Protein AF-A0A1D1ZSU7-F1 (afdb_monomer_lite)

Secondary structure (DSSP, 8-state):
-----PPPP-PPPPPPPTTHHHHHHHHHHHHHHHS----S---GGGHHHHHHIIIIIIIIHHHHHHHHHHHS-HHHHHHHHTTHHHHHHHHIIIII-PPPPGGGHHHHHHHHHHHHHHHHHHHHHHHHHHHHHHHHHHHHHTT-------------------

Sequence (162 aa):
MPSSARPQPLLPNPAPSTHEPTAAALMGLAALVSTPAAGWSLPPALLGPLLYWVLVCSVAGYFVVAWAMQTLPASQVAAFQCLQPFLGALLAACVLGEALSAWDAGALGVVAGLFLVCSERGDAETAALVARVRRVLRARMRTVPSRTSFLLPVSETGKHAQ

InterPro domains:
  IPR000620 EamA domain [PF00892] (27-117)
  IPR037185 Multidrug transporter EmrE superfamily [SSF103481] (28-118)

Organism: Auxenochlorella protothecoides (NCBI:txid3075)

pLDDT: mean 75.38, std 12.76, range [45.16, 96.06]

Radius of gyration: 33.93 Å; chains: 1; bounding box: 103×42×97 Å

Structure (mmCIF, N/CA/C/O backbone):
data_AF-A0A1D1ZSU7-F1
#
_entry.id   AF-A0A1D1ZSU7-F1
#
loop_
_atom_site.group_PDB
_atom_site.id
_atom_site.type_symbol
_atom_site.label_atom_id
_atom_site.label_alt_id
_atom_site.label_comp_id
_atom_site.label_asym_id
_atom_site.label_entity_id
_atom_site.label_seq_id
_atom_site.pdbx_PDB_ins_code
_atom_site.Cartn_x
_atom_site.Cartn_y
_atom_site.Cartn_z
_atom_site.occupancy
_atom_site.B_iso_or_equiv
_atom_site.auth_seq_id
_atom_site.auth_comp_id
_atom_site.auth_asym_id
_atom_site.auth_atom_id
_atom_site.pdbx_PDB_model_num
ATOM 1 N N . MET A 1 1 ? -16.419 22.708 40.672 1.00 49.19 1 MET A N 1
ATOM 2 C CA . MET A 1 1 ? -15.246 21.914 41.098 1.00 49.19 1 MET A CA 1
ATOM 3 C C . MET A 1 1 ? -14.439 21.553 39.858 1.00 49.19 1 MET A C 1
ATOM 5 O O . MET A 1 1 ? -14.971 20.819 39.034 1.00 49.19 1 MET A O 1
ATOM 9 N N . PRO A 1 2 ? -13.242 22.121 39.648 1.00 51.03 2 PRO A N 1
ATOM 10 C CA . PRO A 1 2 ? -12.441 21.822 38.466 1.00 51.03 2 PRO A CA 1
ATOM 11 C C . PRO A 1 2 ? -11.745 20.461 38.602 1.00 51.03 2 PRO A C 1
ATOM 13 O O . PRO A 1 2 ? -11.200 20.117 39.648 1.00 51.03 2 PRO A O 1
ATOM 16 N N . SER A 1 3 ? -11.817 19.684 37.523 1.00 54.91 3 SER A N 1
ATOM 17 C CA . SER A 1 3 ? -11.214 18.364 37.357 1.00 54.91 3 SER A CA 1
ATOM 18 C C . SER A 1 3 ? -9.693 18.440 37.513 1.00 54.91 3 SER A C 1
ATOM 20 O O . SER A 1 3 ? -9.011 19.042 36.688 1.00 54.91 3 SER A O 1
ATOM 22 N N . SER A 1 4 ? -9.168 17.815 38.567 1.00 53.03 4 SER A N 1
ATOM 23 C CA . SER A 1 4 ? -7.739 17.577 38.780 1.00 53.03 4 SER A CA 1
ATOM 24 C C . SER A 1 4 ? -7.201 16.680 37.657 1.00 53.03 4 SER A C 1
ATOM 26 O O . SER A 1 4 ? -7.355 15.460 37.684 1.00 53.03 4 SER A O 1
ATOM 28 N N . ALA A 1 5 ? -6.609 17.289 36.629 1.00 57.25 5 ALA A N 1
ATOM 29 C CA . ALA A 1 5 ? -5.813 16.577 35.640 1.00 57.25 5 ALA A CA 1
ATOM 30 C C . ALA A 1 5 ? -4.526 16.111 36.331 1.00 57.25 5 ALA A C 1
ATOM 32 O O . ALA A 1 5 ? -3.667 16.924 36.672 1.00 57.25 5 ALA A O 1
ATOM 33 N N . ARG A 1 6 ? -4.407 14.806 36.595 1.00 61.69 6 ARG A N 1
ATOM 34 C CA . ARG A 1 6 ? -3.136 14.228 37.044 1.00 61.69 6 ARG A CA 1
ATOM 35 C C . ARG A 1 6 ? -2.089 14.448 35.943 1.00 61.69 6 ARG A C 1
ATOM 37 O O . ARG A 1 6 ? -2.389 14.136 34.789 1.00 61.69 6 ARG A O 1
ATOM 44 N N . PRO A 1 7 ? -0.882 14.940 36.261 1.00 57.78 7 PRO A N 1
ATOM 45 C CA . PRO A 1 7 ? 0.212 14.964 35.301 1.00 57.78 7 PRO A CA 1
ATOM 46 C C . PRO A 1 7 ? 0.537 13.519 34.897 1.00 57.78 7 PRO A C 1
ATOM 48 O O . PRO A 1 7 ? 0.831 12.680 35.749 1.00 57.78 7 PRO A O 1
ATOM 51 N N . GLN A 1 8 ? 0.416 13.216 33.604 1.00 67.06 8 GLN A N 1
ATOM 52 C CA . GLN A 1 8 ? 0.882 11.954 33.034 1.00 67.06 8 GLN A CA 1
ATOM 53 C C . GLN A 1 8 ? 2.398 11.862 33.276 1.00 67.06 8 GLN A C 1
ATOM 55 O O . GLN A 1 8 ? 3.104 12.827 32.968 1.00 67.06 8 GLN A O 1
ATOM 60 N N . PRO A 1 9 ? 2.923 10.755 33.826 1.00 62.72 9 PRO A N 1
ATOM 61 C CA . PRO A 1 9 ? 4.363 10.560 33.895 1.00 62.72 9 PRO A CA 1
ATOM 62 C C . PRO A 1 9 ? 4.919 10.558 32.465 1.00 62.72 9 PRO A C 1
ATOM 64 O O . PRO A 1 9 ? 4.458 9.793 31.619 1.00 62.72 9 PRO A O 1
ATOM 67 N N . LEU A 1 10 ? 5.888 11.437 32.191 1.00 63.12 10 LEU A N 1
ATOM 68 C CA . LEU A 1 10 ? 6.696 11.390 30.974 1.00 63.12 10 LEU A CA 1
ATOM 69 C C . LEU A 1 10 ? 7.405 10.034 30.952 1.00 63.12 10 LEU A C 1
ATOM 71 O O . LEU A 1 10 ? 8.401 9.838 31.647 1.00 63.12 10 LEU A O 1
ATOM 75 N N . LEU A 1 11 ? 6.868 9.083 30.186 1.00 69.31 11 LEU A N 1
ATOM 76 C CA . LEU A 1 11 ? 7.624 7.895 29.824 1.00 69.31 11 LEU A CA 1
ATOM 77 C C . LEU A 1 11 ? 8.911 8.378 29.138 1.00 69.31 11 LEU A C 1
ATOM 79 O O . LEU A 1 11 ? 8.827 9.236 28.253 1.00 69.31 11 LEU A O 1
ATOM 83 N N . PRO A 1 12 ? 10.092 7.884 29.546 1.00 69.19 12 PRO A N 1
ATOM 84 C CA . PRO A 1 12 ? 11.320 8.174 28.827 1.00 69.19 12 PRO A CA 1
ATOM 85 C C . PRO A 1 12 ? 11.111 7.763 27.370 1.00 69.19 12 PRO A C 1
ATOM 87 O O . PRO A 1 12 ? 10.689 6.638 27.097 1.00 69.19 12 PRO A O 1
ATOM 90 N N . ASN A 1 13 ? 11.351 8.698 26.448 1.00 67.75 13 ASN A N 1
ATOM 91 C CA . ASN A 1 13 ? 11.350 8.406 25.021 1.00 67.75 13 ASN A CA 1
ATOM 92 C C . ASN A 1 13 ? 12.289 7.205 24.813 1.00 67.75 13 ASN A C 1
ATOM 94 O O . ASN A 1 13 ? 13.442 7.299 25.255 1.00 67.75 13 ASN A O 1
ATOM 98 N N . PRO A 1 14 ? 11.830 6.069 24.253 1.00 64.31 14 PRO A N 1
ATOM 99 C CA . PRO A 1 14 ? 12.736 4.973 23.954 1.00 64.31 14 PRO A CA 1
ATOM 100 C C . PRO A 1 14 ? 13.885 5.538 23.117 1.00 64.31 14 PRO A C 1
ATOM 102 O O . PRO A 1 14 ? 13.659 6.256 22.143 1.00 64.31 14 PRO A O 1
ATOM 105 N N . ALA A 1 15 ? 15.120 5.291 23.561 1.00 62.38 15 ALA A N 1
ATOM 106 C CA . ALA A 1 15 ? 16.307 5.718 22.837 1.00 62.38 15 ALA A CA 1
ATOM 107 C C . ALA A 1 15 ? 16.193 5.261 21.370 1.00 62.38 15 ALA A C 1
ATOM 109 O O . ALA A 1 15 ? 15.710 4.145 21.146 1.00 62.38 15 ALA A O 1
ATOM 110 N N . PRO A 1 16 ? 16.608 6.091 20.391 1.00 60.69 16 PRO A N 1
ATOM 111 C CA . PRO A 1 16 ? 16.585 5.713 18.985 1.00 60.69 16 PRO A CA 1
ATOM 112 C C . PRO A 1 16 ? 17.290 4.371 18.854 1.00 60.69 16 PRO A C 1
ATOM 114 O O . PRO A 1 16 ? 18.426 4.186 19.302 1.00 60.69 16 PRO A O 1
ATOM 117 N N . SER A 1 17 ? 16.549 3.396 18.357 1.00 60.28 17 SER A N 1
ATOM 118 C CA . SER A 1 17 ? 16.981 2.024 18.368 1.00 60.28 17 SER A CA 1
ATOM 119 C C . SER A 1 17 ? 18.174 1.876 17.421 1.00 60.28 17 SER A C 1
ATOM 121 O O . SER A 1 17 ? 18.150 2.272 16.259 1.00 60.28 17 SER A O 1
ATOM 123 N N . THR A 1 18 ? 19.277 1.346 17.947 1.00 59.22 18 THR A N 1
ATOM 124 C CA . THR A 1 18 ? 20.626 1.347 17.345 1.00 59.22 18 THR A CA 1
ATOM 125 C C . THR A 1 18 ? 20.759 0.601 16.005 1.00 59.22 18 THR A C 1
ATOM 127 O O . THR A 1 18 ? 21.857 0.516 15.455 1.00 59.22 18 THR A O 1
ATOM 130 N N . HIS A 1 19 ? 19.658 0.078 15.462 1.00 55.50 19 HIS A N 1
ATOM 131 C CA . HIS A 1 19 ? 19.581 -0.671 14.208 1.00 55.50 19 HIS A CA 1
ATOM 132 C C . HIS A 1 19 ? 19.202 0.169 12.974 1.00 55.50 19 HIS A C 1
ATOM 134 O O . HIS A 1 19 ? 19.472 -0.256 11.851 1.00 55.50 19 HIS A O 1
ATOM 140 N N . GLU A 1 20 ? 18.621 1.362 13.137 1.00 58.03 20 GLU A N 1
ATOM 141 C CA . GLU A 1 20 ? 18.332 2.250 11.996 1.00 58.03 20 GLU A CA 1
ATOM 142 C C . GLU A 1 20 ? 19.582 2.731 11.232 1.00 58.03 20 GLU A C 1
ATOM 144 O O . GLU A 1 20 ? 19.592 2.642 9.998 1.00 58.03 20 GLU A O 1
ATOM 149 N N . PRO A 1 21 ? 20.671 3.191 11.889 1.00 67.69 21 PRO A N 1
ATOM 150 C CA . PRO A 1 21 ? 21.830 3.693 11.153 1.00 67.69 21 PRO A CA 1
ATOM 151 C C . PRO A 1 21 ? 22.592 2.573 10.439 1.00 67.69 21 PRO A C 1
ATOM 153 O O . PRO A 1 21 ? 23.245 2.820 9.429 1.00 67.69 21 PRO A O 1
ATOM 156 N N . THR A 1 22 ? 22.498 1.335 10.928 1.00 73.38 22 THR A N 1
ATOM 157 C CA . THR A 1 22 ? 23.181 0.178 10.343 1.00 73.38 22 THR A CA 1
ATOM 158 C C . THR A 1 22 ? 22.553 -0.222 9.014 1.00 73.38 22 THR A C 1
ATOM 160 O O . THR A 1 22 ? 23.282 -0.442 8.050 1.00 73.38 22 THR A O 1
ATOM 163 N N . ALA A 1 23 ? 21.221 -0.252 8.917 1.00 72.94 23 ALA A N 1
ATOM 164 C CA . ALA A 1 23 ? 20.539 -0.560 7.660 1.00 72.94 23 ALA A CA 1
ATOM 165 C C . ALA A 1 23 ? 20.810 0.510 6.588 1.00 72.94 23 ALA A C 1
ATOM 167 O O . ALA A 1 23 ? 21.159 0.175 5.454 1.00 72.94 23 ALA A O 1
ATOM 168 N N . ALA A 1 24 ? 20.734 1.791 6.964 1.00 75.25 24 ALA A N 1
ATOM 169 C CA . ALA A 1 24 ? 21.036 2.904 6.065 1.00 75.25 24 ALA A CA 1
ATOM 170 C C . ALA A 1 24 ? 22.502 2.890 5.599 1.00 75.25 24 ALA A C 1
ATOM 172 O O . ALA A 1 24 ? 22.779 3.072 4.412 1.00 75.25 24 ALA A O 1
ATOM 173 N N . ALA A 1 25 ? 23.442 2.614 6.508 1.00 79.75 25 ALA A N 1
ATOM 174 C CA . ALA A 1 25 ? 24.860 2.507 6.177 1.00 79.75 25 ALA A CA 1
ATOM 175 C C . ALA A 1 25 ? 25.149 1.325 5.240 1.00 79.75 25 ALA A C 1
ATOM 177 O O . ALA A 1 25 ? 25.908 1.479 4.285 1.00 79.75 25 ALA A O 1
ATOM 178 N N . LEU A 1 26 ? 24.523 0.167 5.470 1.00 81.12 26 LEU A N 1
ATOM 179 C CA . LEU A 1 26 ? 24.681 -1.013 4.616 1.00 81.12 26 LEU A CA 1
ATOM 180 C C . LEU A 1 26 ? 24.069 -0.803 3.227 1.00 81.12 26 LEU A C 1
ATOM 182 O O . LEU A 1 26 ? 24.690 -1.186 2.239 1.00 81.12 26 LEU A O 1
ATOM 186 N N . MET A 1 27 ? 22.910 -0.144 3.127 1.00 81.44 27 MET A N 1
ATOM 187 C CA . MET A 1 27 ? 22.324 0.237 1.836 1.00 81.44 27 MET A CA 1
ATOM 188 C C . MET A 1 27 ? 23.202 1.243 1.086 1.00 81.44 27 MET A C 1
ATOM 190 O O . MET A 1 27 ? 23.433 1.074 -0.110 1.00 81.44 27 MET A O 1
ATOM 194 N N . GLY A 1 28 ? 23.734 2.252 1.782 1.00 80.44 28 GLY A N 1
ATOM 195 C CA . GLY A 1 28 ? 24.653 3.231 1.198 1.00 80.44 28 GLY A CA 1
ATOM 196 C C . GLY A 1 28 ? 25.947 2.590 0.691 1.00 80.44 28 GLY A C 1
ATOM 197 O O . GLY A 1 28 ? 26.373 2.860 -0.430 1.00 80.44 28 GLY A O 1
ATOM 198 N N . LEU A 1 29 ? 26.540 1.682 1.472 1.00 82.50 29 LEU A N 1
ATOM 199 C CA . LEU A 1 29 ? 27.718 0.909 1.067 1.00 82.50 29 LEU A CA 1
ATOM 200 C C . LEU A 1 29 ? 27.424 -0.015 -0.118 1.00 82.50 29 LEU A C 1
ATOM 202 O O . LEU A 1 29 ? 28.194 -0.034 -1.075 1.00 82.50 29 LEU A O 1
ATOM 206 N N . ALA A 1 30 ? 26.307 -0.744 -0.091 1.00 80.50 30 ALA A N 1
ATOM 207 C CA . ALA A 1 30 ? 25.904 -1.612 -1.195 1.00 80.50 30 ALA A CA 1
ATOM 208 C C . ALA A 1 30 ? 25.685 -0.815 -2.489 1.00 80.50 30 ALA A C 1
ATOM 210 O O . ALA A 1 30 ? 26.116 -1.253 -3.557 1.00 80.50 30 ALA A O 1
ATOM 211 N N . ALA A 1 31 ? 25.081 0.373 -2.392 1.00 78.00 31 ALA A N 1
ATOM 212 C CA . ALA A 1 31 ? 24.904 1.273 -3.524 1.00 78.00 31 ALA A CA 1
ATOM 213 C C . ALA A 1 31 ? 26.252 1.764 -4.071 1.00 78.00 31 ALA A C 1
ATOM 215 O O . ALA A 1 31 ? 26.467 1.703 -5.278 1.00 78.00 31 ALA A O 1
ATOM 216 N N . LEU A 1 32 ? 27.189 2.181 -3.215 1.00 78.12 32 LEU A N 1
ATOM 217 C CA . LEU A 1 32 ? 28.518 2.630 -3.652 1.00 78.12 32 LEU A CA 1
ATOM 218 C C . LEU A 1 32 ? 29.337 1.518 -4.324 1.00 78.12 32 LEU A C 1
ATOM 220 O O . LEU A 1 32 ? 30.071 1.796 -5.267 1.00 78.12 32 LEU A O 1
ATOM 224 N N . VAL A 1 33 ? 29.206 0.270 -3.863 1.00 82.19 33 VAL A N 1
ATOM 225 C CA . VAL A 1 33 ? 29.913 -0.887 -4.441 1.00 82.19 33 VAL A CA 1
ATOM 226 C C . VAL A 1 33 ? 29.266 -1.364 -5.745 1.00 82.19 33 VAL A C 1
ATOM 228 O O . VAL A 1 33 ? 29.970 -1.794 -6.655 1.00 82.19 33 VAL A O 1
ATOM 231 N N . SER A 1 34 ? 27.936 -1.298 -5.846 1.00 78.31 34 SER A N 1
ATOM 232 C CA . SER A 1 34 ? 27.187 -1.886 -6.969 1.00 78.31 34 SER A CA 1
ATOM 233 C C . SER A 1 34 ? 26.906 -0.903 -8.104 1.00 78.31 34 SER A C 1
ATOM 235 O O . SER A 1 34 ? 26.528 -1.330 -9.193 1.00 78.31 34 SER A O 1
ATOM 237 N N . THR A 1 35 ? 27.058 0.404 -7.869 1.00 73.81 35 THR A N 1
ATOM 238 C CA . THR A 1 35 ? 26.774 1.422 -8.886 1.00 73.81 35 THR A CA 1
ATOM 239 C C . THR A 1 35 ? 28.038 1.682 -9.706 1.00 73.81 35 THR A C 1
ATOM 241 O O . THR A 1 35 ? 28.982 2.275 -9.181 1.00 73.81 35 THR A O 1
ATOM 244 N N . PRO A 1 36 ? 28.101 1.272 -10.988 1.00 70.38 36 PRO A N 1
ATOM 245 C CA . PRO A 1 36 ? 29.195 1.688 -11.854 1.00 70.38 36 PRO A CA 1
ATOM 246 C C . PRO A 1 36 ? 29.210 3.218 -11.929 1.00 70.38 36 PRO A C 1
ATOM 248 O O . PRO A 1 36 ? 28.149 3.843 -11.919 1.00 70.38 36 PRO A O 1
ATOM 251 N N . ALA A 1 37 ? 30.398 3.825 -12.011 1.00 66.69 37 ALA A N 1
ATOM 252 C CA . ALA A 1 37 ? 30.568 5.266 -12.204 1.00 66.69 37 ALA A CA 1
ATOM 253 C C . ALA A 1 37 ? 30.063 5.681 -13.600 1.00 66.69 37 ALA A C 1
ATOM 255 O O . ALA A 1 37 ? 30.831 5.959 -14.518 1.00 66.69 37 ALA A O 1
ATOM 256 N N . ALA A 1 38 ? 28.749 5.648 -13.785 1.00 65.69 38 ALA A N 1
ATOM 257 C CA . ALA A 1 38 ? 28.067 6.104 -14.973 1.00 65.69 38 ALA A CA 1
ATOM 258 C C . ALA A 1 38 ? 27.907 7.622 -14.865 1.00 65.69 38 ALA A C 1
ATOM 260 O O . ALA A 1 38 ? 27.467 8.141 -13.837 1.00 65.69 38 ALA A O 1
ATOM 261 N N . GLY A 1 39 ? 28.268 8.345 -15.927 1.00 68.69 39 GLY A N 1
ATOM 262 C CA . GLY A 1 39 ? 27.959 9.767 -16.027 1.00 68.69 39 GLY A CA 1
ATOM 263 C C . GLY A 1 39 ? 26.459 9.972 -15.824 1.00 68.69 39 GLY A C 1
ATOM 264 O O . GLY A 1 39 ? 25.656 9.232 -16.396 1.00 68.69 39 GLY A O 1
ATOM 265 N N . TRP A 1 40 ? 26.096 10.945 -14.985 1.00 68.88 40 TRP A N 1
ATOM 266 C CA . TRP A 1 40 ? 24.709 11.284 -14.669 1.00 68.88 40 TRP A CA 1
ATOM 267 C C . TRP A 1 40 ? 23.987 11.677 -15.964 1.00 68.88 40 TRP A C 1
ATOM 269 O O . TRP A 1 40 ? 24.058 12.808 -16.435 1.00 68.88 40 TRP A O 1
ATOM 279 N N . SER A 1 41 ? 23.354 10.695 -16.591 1.00 76.38 41 SER A N 1
ATOM 280 C CA . SER A 1 41 ? 22.625 10.832 -17.840 1.00 76.38 41 SER A CA 1
ATOM 281 C C . SER A 1 41 ? 21.307 10.115 -17.631 1.00 76.38 41 SER A C 1
ATOM 283 O O . SER A 1 41 ? 21.279 8.926 -17.331 1.00 76.38 41 SER A O 1
ATOM 285 N N . LEU A 1 42 ? 20.212 10.870 -17.690 1.00 78.19 42 LEU A N 1
ATOM 286 C CA . LEU A 1 42 ? 18.872 10.322 -17.552 1.00 78.19 42 LEU A CA 1
ATOM 287 C C . LEU A 1 42 ? 18.366 9.985 -18.959 1.00 78.19 42 LEU A C 1
ATOM 289 O O . LEU A 1 42 ? 18.087 10.909 -19.729 1.00 78.19 42 LEU A O 1
ATOM 293 N N . PRO A 1 43 ? 18.253 8.699 -19.334 1.00 86.44 43 PRO A N 1
ATOM 294 C CA . PRO A 1 43 ? 17.698 8.327 -20.622 1.00 86.44 43 PRO A CA 1
ATOM 295 C C . PRO A 1 43 ? 16.265 8.866 -20.735 1.00 86.44 43 PRO A C 1
ATOM 297 O O . PRO A 1 43 ? 15.484 8.684 -19.795 1.00 86.44 43 PRO A O 1
ATOM 300 N N . 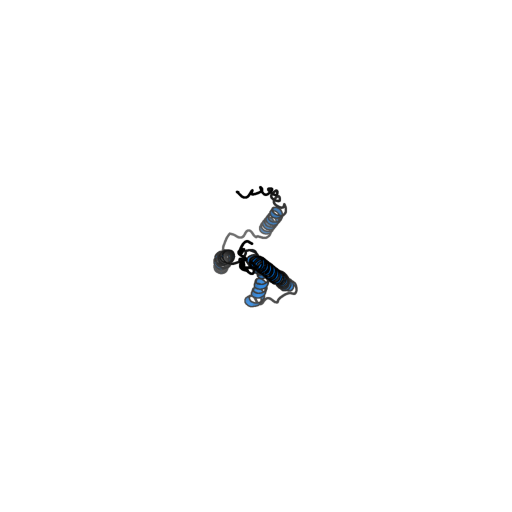PRO A 1 44 ? 15.863 9.463 -21.872 1.00 88.19 44 PRO A N 1
ATOM 301 C CA . PRO A 1 44 ? 14.506 9.984 -22.041 1.00 88.19 44 PRO A CA 1
ATOM 302 C C . PRO A 1 44 ? 13.412 8.930 -21.818 1.00 88.19 44 PRO A C 1
ATOM 304 O O . PRO A 1 44 ? 12.319 9.258 -21.369 1.00 88.19 44 PRO A O 1
ATOM 307 N N . ALA A 1 45 ? 13.721 7.652 -22.056 1.00 89.88 45 ALA A N 1
ATOM 308 C CA . ALA A 1 45 ? 12.824 6.528 -21.795 1.00 89.88 45 ALA A CA 1
ATOM 309 C C . ALA A 1 45 ? 12.427 6.379 -20.310 1.00 89.88 45 ALA A C 1
ATOM 311 O O . ALA A 1 45 ? 11.364 5.837 -20.018 1.00 89.88 45 ALA A O 1
ATOM 312 N N . LEU A 1 46 ? 13.241 6.878 -19.369 1.00 89.06 46 LEU A N 1
ATOM 313 C CA . LEU A 1 46 ? 12.956 6.808 -17.931 1.00 89.06 46 LEU A CA 1
ATOM 314 C C . LEU A 1 46 ? 12.103 7.977 -17.423 1.00 89.06 46 LEU A C 1
ATOM 316 O O . LEU A 1 46 ? 11.567 7.891 -16.319 1.00 89.06 46 LEU A O 1
ATOM 320 N N . LEU A 1 47 ? 11.920 9.042 -18.214 1.00 92.50 47 LEU A N 1
ATOM 321 C CA . LEU A 1 47 ? 11.091 10.188 -17.817 1.00 92.50 47 LEU A CA 1
ATOM 322 C C . LEU A 1 47 ? 9.633 9.787 -17.586 1.00 92.50 47 LEU A C 1
ATOM 324 O O . LEU A 1 47 ? 9.029 10.244 -16.623 1.00 92.50 47 LEU A O 1
ATOM 328 N N . GLY A 1 48 ? 9.075 8.921 -18.436 1.00 92.94 48 GLY A N 1
ATOM 329 C CA . GLY A 1 48 ? 7.692 8.452 -18.302 1.00 92.94 48 GLY A CA 1
ATOM 330 C C . GLY A 1 48 ? 7.443 7.723 -16.974 1.00 92.94 48 GLY A C 1
ATOM 331 O O . GLY A 1 48 ? 6.612 8.181 -16.187 1.00 92.94 48 GLY A O 1
ATOM 332 N N . PRO A 1 49 ? 8.184 6.638 -16.678 1.00 90.81 49 PRO A N 1
ATOM 333 C CA . PRO A 1 49 ? 8.097 5.940 -15.396 1.00 90.81 49 PRO A CA 1
ATOM 334 C C . PRO A 1 49 ? 8.374 6.844 -14.189 1.00 90.81 49 PRO A C 1
ATOM 336 O O . PRO A 1 49 ? 7.677 6.744 -13.181 1.00 90.81 49 PRO A O 1
ATOM 339 N N . LEU A 1 50 ? 9.345 7.758 -14.294 1.00 91.19 50 LEU A N 1
ATOM 340 C CA . LEU A 1 50 ? 9.671 8.702 -13.225 1.00 91.19 50 LEU A CA 1
ATOM 341 C C . LEU A 1 50 ? 8.505 9.658 -12.939 1.00 91.19 50 LEU A C 1
ATOM 343 O O . LEU A 1 50 ? 8.125 9.841 -11.784 1.00 91.19 50 LEU A O 1
ATOM 347 N N . LEU A 1 51 ? 7.908 10.238 -13.982 1.00 94.81 51 LEU A N 1
ATOM 348 C CA . LEU A 1 51 ? 6.746 11.115 -13.851 1.00 94.81 51 LEU A CA 1
ATOM 349 C C . LEU A 1 51 ? 5.541 10.366 -13.285 1.00 94.81 51 LEU A C 1
ATOM 351 O O . LEU A 1 51 ? 4.871 10.884 -12.394 1.00 94.81 51 LEU A O 1
ATOM 355 N N . TYR A 1 52 ? 5.294 9.140 -13.750 1.00 91.81 52 TYR A N 1
ATOM 356 C CA . TYR A 1 52 ? 4.255 8.279 -13.190 1.00 91.81 52 TYR A CA 1
ATOM 357 C C . TYR A 1 52 ? 4.479 8.040 -11.691 1.00 91.81 52 TYR A C 1
ATOM 359 O O . TYR A 1 52 ? 3.564 8.228 -10.891 1.00 91.81 52 TYR A O 1
ATOM 367 N N . TRP A 1 53 ? 5.703 7.704 -11.288 1.00 92.50 53 TRP A N 1
ATOM 368 C CA . TRP A 1 53 ? 6.032 7.438 -9.891 1.00 92.50 53 TRP A CA 1
ATOM 369 C C . TRP A 1 53 ? 5.865 8.679 -8.998 1.00 92.50 53 TRP A C 1
ATOM 371 O O . TRP A 1 53 ? 5.288 8.601 -7.910 1.00 92.50 53 TRP A O 1
ATOM 381 N N . VAL A 1 54 ? 6.303 9.850 -9.464 1.00 93.12 54 VAL A N 1
ATOM 382 C CA . VAL A 1 54 ? 6.148 11.106 -8.714 1.00 93.12 54 VAL A CA 1
ATOM 383 C C . VAL A 1 54 ? 4.676 11.508 -8.612 1.00 93.12 54 VAL A C 1
ATOM 385 O O . VAL A 1 54 ? 4.182 11.786 -7.520 1.00 93.12 54 VAL A O 1
ATOM 388 N N . LEU A 1 55 ? 3.948 11.532 -9.726 1.00 96.06 55 LEU A N 1
ATOM 389 C CA . LEU A 1 55 ? 2.579 12.047 -9.737 1.00 96.06 55 LEU A CA 1
ATOM 390 C C . LEU A 1 55 ? 1.585 11.061 -9.117 1.00 96.06 55 LEU A C 1
ATOM 392 O O . LEU A 1 55 ? 0.758 11.452 -8.294 1.00 96.06 55 LEU A O 1
ATOM 396 N N . VAL A 1 56 ? 1.661 9.785 -9.487 1.00 91.88 56 VAL A N 1
ATOM 397 C CA . VAL A 1 56 ? 0.676 8.781 -9.072 1.00 91.88 56 VAL A CA 1
ATOM 398 C C . VAL A 1 56 ? 1.056 8.180 -7.726 1.00 91.88 56 VAL A C 1
ATOM 400 O O . VAL A 1 56 ? 0.276 8.260 -6.778 1.00 91.88 56 VAL A O 1
ATOM 403 N N . CYS A 1 57 ? 2.260 7.614 -7.604 1.00 89.56 57 CYS A N 1
ATOM 404 C CA . CYS A 1 57 ? 2.639 6.917 -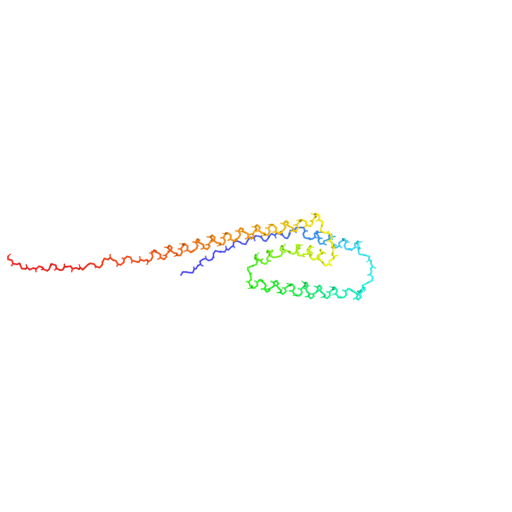6.374 1.00 89.56 57 CYS A CA 1
ATOM 405 C C . CYS A 1 57 ? 2.860 7.889 -5.211 1.00 89.56 57 CYS A C 1
ATOM 407 O O . CYS A 1 57 ? 2.480 7.574 -4.085 1.00 89.56 57 CYS A O 1
ATOM 409 N N . SER A 1 58 ? 3.436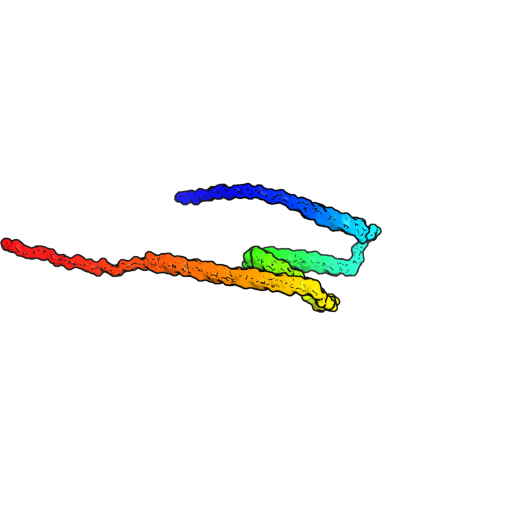 9.068 -5.472 1.00 92.56 58 SER A N 1
ATOM 410 C CA . SER A 1 58 ? 3.675 10.055 -4.414 1.00 92.56 58 SER A CA 1
ATOM 411 C C . SER A 1 58 ? 2.505 11.024 -4.268 1.00 92.56 58 SER A C 1
ATOM 413 O O . SER A 1 58 ? 1.776 10.934 -3.286 1.00 92.56 58 SER A O 1
ATOM 415 N N . VAL A 1 59 ? 2.285 11.940 -5.217 1.00 95.00 59 VAL A N 1
ATOM 416 C CA . VAL A 1 59 ? 1.309 13.030 -5.016 1.00 95.00 59 VAL A CA 1
ATOM 417 C C . VAL A 1 59 ? -0.106 12.490 -4.791 1.00 95.00 59 VAL A C 1
ATOM 419 O O . VAL A 1 59 ? -0.716 12.798 -3.766 1.00 95.00 59 VAL A O 1
ATOM 422 N N . ALA A 1 60 ? -0.619 11.656 -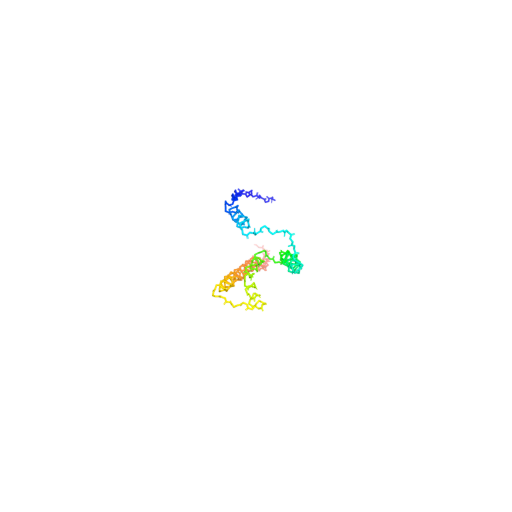5.699 1.00 93.25 60 ALA A N 1
ATOM 423 C CA . ALA A 1 60 ? -1.961 11.097 -5.552 1.00 93.25 60 ALA A CA 1
ATOM 424 C C . ALA A 1 60 ? -2.048 10.115 -4.371 1.00 93.25 60 ALA A C 1
ATOM 426 O O . ALA A 1 60 ? -2.989 10.198 -3.581 1.00 93.25 60 ALA A O 1
ATOM 427 N N . GLY A 1 61 ? -1.052 9.239 -4.201 1.00 90.12 61 GLY A N 1
ATOM 428 C CA . GLY A 1 61 ? -0.995 8.289 -3.086 1.00 90.12 61 GLY A CA 1
ATOM 429 C C . GLY A 1 61 ? -1.068 8.970 -1.715 1.00 90.12 61 GLY A C 1
ATOM 430 O O . GLY A 1 61 ? -1.947 8.655 -0.910 1.00 90.12 61 GLY A O 1
ATOM 431 N N . TYR A 1 62 ? -0.207 9.958 -1.463 1.00 92.00 62 TYR A N 1
ATOM 432 C CA . TYR A 1 62 ? -0.216 10.700 -0.200 1.00 92.00 62 TYR A CA 1
ATOM 433 C C . TYR A 1 62 ? -1.476 11.540 -0.022 1.00 92.00 62 TYR A C 1
ATOM 435 O O . TYR A 1 62 ? -1.985 11.626 1.096 1.00 92.00 62 TYR A O 1
ATOM 443 N N . PHE A 1 63 ? -2.012 12.125 -1.096 1.00 94.12 63 PHE A N 1
ATOM 444 C CA . PHE A 1 63 ? -3.273 12.856 -1.024 1.00 94.12 63 PHE A CA 1
ATOM 445 C C . PHE A 1 63 ? -4.426 11.950 -0.571 1.00 94.12 63 PHE A C 1
ATOM 447 O O . PHE A 1 63 ? -5.169 12.315 0.340 1.00 94.12 63 PHE A O 1
ATOM 454 N N . VAL A 1 64 ? -4.541 10.748 -1.145 1.00 91.12 64 VAL A N 1
ATOM 455 C CA . VAL A 1 64 ? -5.570 9.769 -0.763 1.00 91.12 64 VAL A CA 1
ATOM 456 C C . VAL A 1 64 ? -5.408 9.342 0.693 1.00 91.12 64 VAL A C 1
ATOM 458 O O . VAL A 1 64 ? -6.398 9.304 1.419 1.00 91.12 64 VAL A O 1
ATOM 461 N N . VAL A 1 65 ? -4.182 9.077 1.153 1.00 89.19 65 VAL A N 1
ATOM 462 C CA . VAL A 1 65 ? -3.927 8.727 2.561 1.00 89.19 65 VAL A CA 1
ATOM 463 C C . VAL A 1 65 ? -4.293 9.885 3.491 1.00 89.19 65 VAL A C 1
ATOM 465 O O . VAL A 1 65 ? -4.970 9.676 4.496 1.00 89.19 65 VAL A O 1
ATOM 468 N N . ALA A 1 66 ? -3.905 11.115 3.152 1.00 90.38 66 ALA A N 1
ATOM 469 C CA . ALA A 1 66 ? -4.226 12.299 3.944 1.00 90.38 66 ALA A CA 1
ATOM 470 C C . ALA A 1 66 ? -5.738 12.568 3.999 1.00 90.38 66 ALA A C 1
ATOM 472 O O . ALA A 1 66 ? -6.262 12.977 5.036 1.00 90.38 66 ALA A O 1
ATOM 473 N N . TRP A 1 67 ? -6.454 12.321 2.903 1.00 92.75 67 TRP A N 1
ATOM 474 C CA . TRP A 1 67 ? -7.911 12.402 2.854 1.00 92.75 67 TRP A CA 1
ATOM 475 C C . TRP A 1 67 ? -8.582 11.268 3.648 1.00 92.75 67 TRP A C 1
ATOM 477 O O . TRP A 1 67 ? -9.522 11.507 4.410 1.00 92.75 67 TRP A O 1
ATOM 487 N N . ALA A 1 68 ? -8.065 10.043 3.550 1.00 87.31 68 ALA A N 1
ATOM 488 C CA . ALA A 1 68 ? -8.562 8.895 4.302 1.00 87.31 68 ALA A CA 1
ATOM 489 C C . ALA A 1 68 ? -8.386 9.092 5.813 1.00 87.31 68 ALA A C 1
ATOM 491 O O . ALA A 1 68 ? -9.293 8.794 6.577 1.00 87.31 68 ALA A O 1
ATOM 492 N N . MET A 1 69 ? -7.270 9.672 6.258 1.00 87.69 69 MET A N 1
ATOM 493 C CA . MET A 1 69 ? -7.047 9.983 7.677 1.00 87.69 69 MET A CA 1
ATOM 494 C C . MET A 1 69 ? -8.004 11.051 8.231 1.00 87.69 69 MET A C 1
ATOM 496 O O . MET A 1 69 ? -8.199 11.121 9.442 1.00 87.69 69 MET A O 1
ATOM 500 N N . GLN A 1 70 ? -8.610 11.878 7.373 1.00 88.38 70 GLN A N 1
ATOM 501 C CA . GLN A 1 70 ? -9.632 12.850 7.785 1.00 88.38 70 GLN A CA 1
ATOM 502 C C . GLN A 1 70 ? -11.024 12.223 7.922 1.00 88.38 70 GLN A C 1
ATOM 504 O O . GLN A 1 70 ? -11.878 12.775 8.614 1.00 88.38 70 GLN A O 1
ATOM 509 N N . THR A 1 71 ? -11.267 11.092 7.256 1.00 86.00 71 THR A N 1
ATOM 510 C CA . THR A 1 71 ? -12.594 10.466 7.150 1.00 86.00 71 THR A CA 1
ATOM 511 C C . THR A 1 71 ? -12.700 9.144 7.913 1.00 86.00 71 THR A C 1
ATOM 513 O O . THR A 1 71 ? -13.777 8.817 8.409 1.00 86.00 71 THR A O 1
ATOM 516 N N . LEU A 1 72 ? -11.601 8.399 8.052 1.00 84.81 72 LEU A N 1
ATOM 517 C CA . LEU A 1 72 ? -11.525 7.096 8.710 1.00 84.81 72 LEU A CA 1
ATOM 518 C C . LEU A 1 72 ? -10.599 7.136 9.941 1.00 84.81 72 LEU A C 1
ATOM 520 O O . LEU A 1 72 ? -9.615 7.877 9.967 1.00 84.81 72 LEU A O 1
ATOM 524 N N . PRO A 1 73 ? -10.842 6.280 10.953 1.00 83.06 73 PRO A N 1
ATOM 525 C CA . PRO A 1 73 ? -9.904 6.079 12.052 1.00 83.06 73 PRO A CA 1
ATOM 526 C C . PRO A 1 73 ? -8.534 5.624 11.536 1.00 83.06 73 PRO A C 1
ATOM 528 O O . PRO A 1 73 ? -8.453 4.715 10.708 1.00 83.06 73 PRO A O 1
ATOM 531 N N . ALA A 1 74 ? -7.448 6.160 12.103 1.00 80.12 74 ALA A N 1
ATOM 532 C CA . ALA A 1 74 ? -6.077 5.845 11.679 1.00 80.12 74 ALA A CA 1
ATOM 533 C C . ALA A 1 74 ? -5.765 4.337 11.653 1.00 80.12 74 ALA A C 1
ATOM 535 O O . ALA A 1 74 ? -4.997 3.858 10.822 1.00 80.12 74 ALA A O 1
ATOM 536 N N . SER A 1 75 ? -6.410 3.562 12.530 1.00 79.00 75 SER A N 1
ATOM 537 C CA . SER A 1 75 ? -6.245 2.110 12.573 1.00 79.00 75 SER A CA 1
ATOM 538 C C . SER A 1 75 ? -6.853 1.371 11.375 1.00 79.00 75 SER A C 1
ATOM 540 O O . SER A 1 75 ? -6.379 0.290 11.038 1.00 79.00 75 SER A O 1
ATOM 542 N N . GLN A 1 76 ? -7.885 1.929 10.735 1.00 78.56 76 GLN A N 1
ATOM 543 C CA . GLN A 1 76 ? -8.448 1.370 9.503 1.00 78.56 76 GLN A CA 1
ATOM 544 C C . GLN A 1 76 ? -7.542 1.681 8.309 1.00 78.56 76 GLN A C 1
ATOM 546 O O . GLN A 1 76 ? -7.279 0.802 7.495 1.00 78.56 76 GLN A O 1
ATOM 551 N N . VAL A 1 77 ? -6.986 2.894 8.245 1.00 85.56 77 VAL A N 1
ATOM 552 C CA . VAL A 1 77 ? -6.043 3.272 7.181 1.00 85.56 77 VAL A CA 1
ATOM 553 C C . VAL A 1 77 ? -4.770 2.418 7.239 1.00 85.56 77 VAL A C 1
ATOM 555 O O . VAL A 1 77 ? -4.328 1.906 6.214 1.00 85.56 77 VAL A O 1
ATOM 558 N N . ALA A 1 78 ? -4.233 2.164 8.437 1.00 83.19 78 ALA A N 1
ATOM 559 C CA . ALA A 1 78 ? -3.099 1.252 8.618 1.00 83.19 78 ALA A CA 1
ATOM 560 C C . ALA A 1 78 ? -3.414 -0.190 8.171 1.00 83.19 78 ALA A C 1
ATOM 562 O O . ALA A 1 78 ? -2.570 -0.845 7.567 1.00 83.19 78 ALA A O 1
ATOM 563 N N . ALA A 1 79 ? -4.640 -0.664 8.415 1.00 81.25 79 ALA A N 1
ATOM 564 C CA . ALA A 1 79 ? -5.109 -1.967 7.946 1.00 81.25 79 ALA A CA 1
ATOM 565 C C . ALA A 1 79 ? -5.125 -2.064 6.407 1.00 81.25 79 ALA A C 1
ATOM 567 O O . ALA A 1 79 ? -4.686 -3.072 5.856 1.00 81.25 79 ALA A O 1
ATOM 568 N N . PHE A 1 80 ? -5.546 -1.010 5.697 1.00 82.62 80 PHE A N 1
ATOM 569 C CA . PHE A 1 80 ? -5.462 -0.969 4.230 1.00 82.62 80 PHE A CA 1
ATOM 570 C C . PHE A 1 80 ? -4.019 -0.967 3.717 1.00 82.62 80 PHE A C 1
ATOM 572 O O . PHE A 1 80 ? -3.745 -1.546 2.666 1.00 82.62 80 PHE A O 1
ATOM 579 N N . GLN A 1 81 ? -3.083 -0.381 4.467 1.00 84.75 81 GLN A N 1
ATOM 580 C CA . GLN A 1 81 ? -1.666 -0.398 4.107 1.00 84.75 81 GLN A CA 1
ATOM 581 C C . GLN A 1 81 ? -1.098 -1.825 4.068 1.00 84.75 81 GLN A C 1
ATOM 583 O O . GLN A 1 81 ? -0.272 -2.137 3.212 1.00 84.75 81 GLN A O 1
ATOM 588 N N . CYS A 1 82 ? -1.595 -2.721 4.927 1.00 82.56 82 CYS A N 1
ATOM 589 C CA . CYS A 1 82 ? -1.230 -4.137 4.893 1.00 82.56 82 CYS A CA 1
ATOM 590 C C . CYS A 1 82 ? -1.653 -4.829 3.586 1.00 82.56 82 CYS A C 1
ATOM 592 O O . CYS A 1 82 ? -1.099 -5.865 3.247 1.00 82.56 82 CYS A O 1
ATOM 594 N N . LEU A 1 83 ? -2.588 -4.268 2.815 1.00 81.06 83 LEU A N 1
ATOM 595 C CA . LEU A 1 83 ? -3.039 -4.852 1.551 1.00 81.06 83 LEU A CA 1
ATOM 596 C C . LEU A 1 83 ? -2.111 -4.544 0.362 1.00 81.06 83 LEU A C 1
ATOM 598 O O . LEU A 1 83 ? -2.217 -5.189 -0.682 1.00 81.06 83 LEU A O 1
ATOM 602 N N . GLN A 1 84 ? -1.192 -3.583 0.506 1.00 82.88 84 GLN A N 1
ATOM 603 C CA . GLN A 1 84 ? -0.242 -3.199 -0.545 1.00 82.88 84 GLN A CA 1
ATOM 604 C C . GLN A 1 84 ? 0.549 -4.367 -1.162 1.00 82.88 84 GLN A C 1
ATOM 606 O O . GLN A 1 84 ? 0.575 -4.437 -2.390 1.00 82.88 84 GLN A O 1
ATOM 611 N N . PRO A 1 85 ? 1.164 -5.296 -0.398 1.00 82.25 85 PRO A N 1
ATOM 612 C CA . PRO A 1 85 ? 1.894 -6.423 -0.985 1.00 82.25 85 PRO A CA 1
ATOM 613 C C . PRO A 1 85 ? 1.007 -7.330 -1.846 1.00 82.25 85 PRO A C 1
ATOM 615 O O . PRO A 1 85 ? 1.448 -7.796 -2.892 1.00 82.25 85 PRO A O 1
ATOM 618 N N . PHE A 1 86 ? -0.256 -7.537 -1.459 1.00 82.75 86 PHE A N 1
ATOM 619 C CA . PHE A 1 86 ? -1.203 -8.330 -2.246 1.00 82.75 86 PHE A CA 1
ATOM 620 C C . PHE A 1 86 ? -1.559 -7.646 -3.568 1.00 82.75 86 PHE A C 1
ATOM 622 O O . PHE A 1 86 ? -1.502 -8.274 -4.623 1.00 82.75 86 PHE A O 1
ATOM 629 N N . LEU A 1 87 ? -1.870 -6.348 -3.528 1.00 83.94 87 LEU A N 1
ATOM 630 C CA . LEU A 1 87 ? -2.136 -5.576 -4.744 1.00 83.94 87 LEU A CA 1
ATOM 631 C C . LEU A 1 87 ? -0.901 -5.493 -5.649 1.00 83.94 87 LEU A C 1
ATOM 633 O O . LEU A 1 87 ? -1.043 -5.559 -6.866 1.00 83.94 87 LEU A O 1
ATOM 637 N N . GLY A 1 88 ? 0.298 -5.393 -5.069 1.00 85.12 88 GLY A N 1
ATOM 638 C CA . GLY A 1 88 ? 1.562 -5.420 -5.803 1.00 85.12 88 GLY A CA 1
ATOM 639 C C . GLY A 1 88 ? 1.781 -6.741 -6.540 1.00 85.12 88 GLY A C 1
ATOM 640 O O . GLY A 1 88 ? 2.028 -6.722 -7.742 1.00 85.12 88 GLY A O 1
ATOM 641 N N . ALA A 1 89 ? 1.615 -7.875 -5.854 1.00 84.12 89 ALA A N 1
ATOM 642 C CA . ALA A 1 89 ? 1.729 -9.202 -6.464 1.00 84.12 89 ALA A CA 1
ATOM 643 C C . ALA A 1 89 ? 0.665 -9.433 -7.550 1.00 84.12 89 ALA A C 1
ATOM 645 O O . ALA A 1 89 ? 0.968 -9.947 -8.625 1.00 84.12 89 ALA A O 1
ATOM 646 N N . LEU A 1 90 ? -0.575 -8.993 -7.308 1.00 84.31 90 LEU A N 1
ATOM 647 C CA . LEU A 1 90 ? -1.652 -9.083 -8.293 1.00 84.31 90 LEU A CA 1
ATOM 648 C C . LEU A 1 90 ? -1.348 -8.241 -9.539 1.00 84.31 90 LEU A C 1
ATOM 650 O O . LEU A 1 90 ? -1.525 -8.713 -10.659 1.00 84.31 90 LEU A O 1
ATOM 654 N N . LEU A 1 91 ? -0.868 -7.008 -9.359 1.00 84.62 91 LEU A N 1
ATOM 655 C CA . LEU A 1 91 ? -0.475 -6.148 -10.473 1.00 84.62 91 LEU A CA 1
ATOM 656 C C . LEU A 1 91 ? 0.730 -6.712 -11.229 1.00 84.62 91 LEU A C 1
ATOM 658 O O . LEU A 1 91 ? 0.728 -6.649 -12.453 1.00 84.62 91 LEU A O 1
ATOM 662 N N . ALA A 1 92 ? 1.715 -7.300 -10.551 1.00 85.31 92 ALA A N 1
ATOM 663 C CA . ALA A 1 92 ? 2.836 -7.972 -11.209 1.00 85.31 92 ALA A CA 1
ATOM 664 C C . ALA A 1 92 ? 2.352 -9.148 -12.075 1.00 85.31 92 ALA A C 1
ATOM 666 O O . ALA A 1 92 ? 2.680 -9.222 -13.260 1.00 85.31 92 ALA A O 1
ATOM 667 N N . ALA A 1 93 ? 1.474 -9.999 -11.540 1.00 85.31 93 ALA A N 1
ATOM 668 C CA . ALA A 1 93 ? 0.893 -11.108 -12.293 1.00 85.31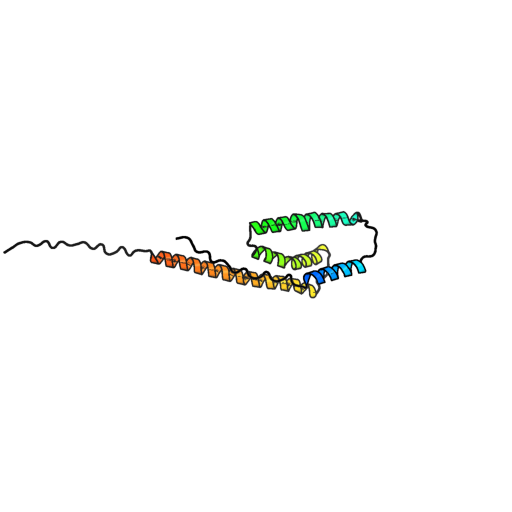 93 ALA A CA 1
ATOM 669 C C . ALA A 1 93 ? 0.040 -10.631 -13.486 1.00 85.31 93 ALA A C 1
ATOM 671 O O . ALA A 1 93 ? 0.149 -11.176 -14.582 1.00 85.31 93 ALA A O 1
ATOM 672 N N . CYS A 1 94 ? -0.795 -9.601 -13.309 1.00 86.06 94 CYS A N 1
ATOM 673 C CA . CYS A 1 94 ? -1.715 -9.136 -14.353 1.00 86.06 94 CYS A CA 1
ATOM 674 C C . CYS A 1 94 ? -1.064 -8.237 -15.413 1.00 86.06 94 CYS A C 1
ATOM 676 O O . CYS A 1 94 ? -1.401 -8.344 -16.589 1.00 86.06 94 CYS A O 1
ATOM 678 N N . VAL A 1 95 ? -0.191 -7.313 -15.007 1.00 87.75 95 VAL A N 1
ATOM 679 C CA . VAL A 1 95 ? 0.412 -6.309 -15.901 1.00 87.75 95 VAL A CA 1
ATOM 680 C C . VAL A 1 95 ? 1.696 -6.839 -16.522 1.00 87.75 95 VAL A C 1
ATOM 682 O O . VAL A 1 95 ? 1.944 -6.612 -17.704 1.00 87.75 95 VAL A O 1
ATOM 685 N N . LEU A 1 96 ? 2.510 -7.530 -15.725 1.00 83.56 96 LEU A N 1
ATOM 686 C CA . LEU A 1 96 ? 3.827 -8.008 -16.134 1.00 83.56 96 LEU A CA 1
ATOM 687 C C . LEU A 1 96 ? 3.788 -9.469 -16.613 1.00 83.56 96 LEU A C 1
ATOM 689 O O . LEU A 1 96 ? 4.698 -9.905 -17.314 1.00 83.56 96 LEU A O 1
ATOM 693 N N . GLY A 1 97 ? 2.712 -10.203 -16.303 1.00 82.25 97 GLY A N 1
ATOM 694 C CA . GLY A 1 97 ? 2.534 -11.598 -16.711 1.00 82.25 97 GLY A CA 1
ATOM 695 C C . GLY A 1 97 ? 3.393 -12.578 -15.913 1.00 82.25 97 GLY A C 1
ATOM 696 O O . GLY A 1 97 ? 3.639 -13.692 -16.376 1.00 82.25 97 GLY A O 1
ATOM 697 N N . GLU A 1 98 ? 3.892 -12.167 -14.746 1.00 80.56 98 GLU A N 1
ATOM 698 C CA . GLU A 1 98 ? 4.763 -12.998 -13.919 1.00 80.56 98 GLU A CA 1
ATOM 699 C C . GLU A 1 98 ? 3.998 -14.179 -13.308 1.00 80.56 98 GLU A C 1
ATOM 701 O O . GLU A 1 98 ? 2.867 -14.047 -12.831 1.00 80.56 98 GLU A O 1
ATOM 706 N N . ALA A 1 99 ? 4.622 -15.360 -13.325 1.00 76.69 99 ALA A N 1
ATOM 707 C CA . ALA A 1 99 ? 4.062 -16.544 -12.693 1.00 76.69 99 ALA A CA 1
ATOM 708 C C . ALA A 1 99 ? 4.183 -16.416 -11.171 1.00 76.69 99 ALA A C 1
ATOM 710 O O . ALA A 1 99 ? 5.291 -16.334 -10.642 1.00 76.69 99 ALA A O 1
ATOM 711 N N . LEU A 1 100 ? 3.039 -16.437 -10.484 1.00 74.38 100 LEU A N 1
ATOM 712 C CA . LEU A 1 100 ? 2.979 -16.405 -9.025 1.00 74.38 100 LEU A CA 1
ATOM 713 C C . LEU A 1 100 ? 3.767 -17.586 -8.448 1.00 74.38 100 LEU A C 1
ATOM 715 O O . LEU A 1 100 ? 3.463 -18.755 -8.704 1.00 74.38 100 LEU A O 1
ATOM 719 N N . SER A 1 101 ? 4.800 -17.264 -7.682 1.00 75.94 101 SER A N 1
ATOM 720 C CA . SER A 1 101 ? 5.674 -18.221 -7.022 1.00 75.94 101 SER A CA 1
ATOM 721 C C . SER A 1 101 ? 5.061 -18.683 -5.701 1.00 75.94 101 SER A C 1
ATOM 723 O O . SER A 1 101 ? 4.226 -18.007 -5.102 1.00 75.94 101 SER A O 1
ATOM 725 N N . ALA A 1 102 ? 5.525 -19.819 -5.174 1.00 73.38 102 ALA A N 1
ATOM 726 C CA . ALA A 1 102 ? 5.121 -20.292 -3.847 1.00 73.38 102 ALA A CA 1
ATOM 727 C C . ALA A 1 102 ? 5.435 -19.270 -2.733 1.00 73.38 102 ALA A C 1
ATOM 729 O O . ALA A 1 102 ? 4.773 -19.259 -1.698 1.00 73.38 102 ALA A O 1
ATOM 730 N N . TRP A 1 103 ? 6.407 -18.380 -2.958 1.00 73.94 103 TRP A N 1
ATOM 731 C CA . TRP A 1 103 ? 6.738 -17.284 -2.046 1.00 73.94 103 TRP A CA 1
ATOM 732 C C . TRP A 1 103 ? 5.680 -16.169 -2.016 1.00 73.94 103 TRP A C 1
ATOM 734 O O . TRP A 1 103 ? 5.501 -15.536 -0.974 1.00 73.94 103 TRP A O 1
ATOM 744 N N . ASP A 1 104 ? 4.895 -15.997 -3.085 1.00 71.88 104 ASP A N 1
ATOM 745 C CA . ASP A 1 104 ? 3.791 -15.027 -3.138 1.00 71.88 104 ASP A CA 1
ATOM 746 C C . ASP A 1 104 ? 2.591 -15.466 -2.285 1.00 71.88 104 ASP A C 1
ATOM 748 O O . ASP A 1 104 ? 1.718 -14.659 -1.959 1.00 71.88 104 ASP A O 1
ATOM 752 N N . ALA A 1 105 ? 2.580 -16.720 -1.808 1.00 71.81 105 ALA A N 1
ATOM 753 C CA . ALA A 1 105 ? 1.642 -17.180 -0.784 1.00 71.81 105 ALA A CA 1
ATOM 754 C C . ALA A 1 105 ? 1.751 -16.371 0.522 1.00 71.81 105 ALA A C 1
ATOM 756 O O . ALA A 1 105 ? 0.787 -16.298 1.287 1.00 71.81 105 ALA A O 1
ATOM 757 N N . GLY A 1 106 ? 2.881 -15.693 0.761 1.00 74.00 106 GLY A N 1
ATOM 758 C CA . GLY A 1 106 ? 2.999 -14.709 1.835 1.00 74.00 106 GLY A CA 1
ATOM 759 C C . GLY A 1 106 ? 1.929 -13.612 1.751 1.00 74.00 106 GLY A C 1
ATOM 760 O O . GLY A 1 106 ? 1.379 -13.222 2.780 1.00 74.00 106 GLY A O 1
ATOM 761 N N . ALA A 1 107 ? 1.542 -13.181 0.544 1.00 75.06 107 ALA A N 1
ATOM 762 C CA . ALA A 1 107 ? 0.484 -12.191 0.347 1.00 75.06 107 ALA A CA 1
ATOM 763 C C . ALA A 1 107 ? -0.894 -12.710 0.794 1.00 75.06 107 ALA A C 1
ATOM 765 O O . ALA A 1 107 ? -1.662 -11.968 1.407 1.00 75.06 107 ALA A O 1
ATOM 766 N N . LEU A 1 108 ? -1.184 -13.998 0.571 1.00 76.56 108 LEU A N 1
ATOM 767 C CA . LEU A 1 108 ? -2.377 -14.662 1.115 1.00 76.56 108 LEU A CA 1
ATOM 768 C C . LEU A 1 108 ? -2.348 -14.687 2.648 1.00 76.56 108 LEU A C 1
ATOM 770 O O . LEU A 1 108 ? -3.374 -14.443 3.279 1.00 76.56 108 LEU A O 1
ATOM 774 N N . GLY A 1 109 ? -1.176 -14.912 3.248 1.00 78.81 109 GLY A N 1
ATOM 775 C CA . GLY A 1 109 ? -0.979 -14.819 4.697 1.00 78.81 109 GLY A CA 1
ATOM 776 C C . GLY A 1 109 ? -1.278 -13.423 5.252 1.00 78.81 109 GLY A C 1
ATOM 777 O O . GLY A 1 109 ? -1.924 -13.300 6.293 1.00 78.81 109 GLY A O 1
ATOM 778 N N . VAL A 1 110 ? -0.889 -12.367 4.534 1.00 80.81 110 VAL A N 1
ATOM 779 C CA . VAL A 1 110 ? -1.199 -10.980 4.917 1.00 80.81 110 VAL A CA 1
ATOM 780 C C . VAL A 1 110 ? -2.702 -10.696 4.826 1.00 80.81 110 VAL A C 1
ATOM 782 O O . VAL A 1 110 ? -3.266 -10.112 5.752 1.00 80.81 110 VAL A O 1
ATOM 785 N N . VAL A 1 111 ? -3.375 -11.159 3.767 1.00 79.62 111 VAL A N 1
ATOM 786 C CA . VAL A 1 111 ? -4.839 -11.035 3.636 1.00 79.62 111 VAL A CA 1
ATOM 787 C C . VAL A 1 111 ? -5.558 -11.815 4.741 1.00 79.62 111 VAL A C 1
ATOM 789 O O . VAL A 1 111 ? -6.491 -11.292 5.348 1.00 79.62 111 VAL A O 1
ATOM 792 N N . ALA A 1 112 ? -5.106 -13.031 5.056 1.00 79.69 112 ALA A N 1
ATOM 793 C CA . ALA A 1 112 ? -5.669 -13.847 6.130 1.00 79.69 112 ALA A CA 1
ATOM 794 C C . ALA A 1 112 ? -5.480 -13.198 7.513 1.00 79.69 112 ALA A C 1
ATOM 796 O O . ALA A 1 112 ? -6.425 -13.132 8.299 1.00 79.69 112 ALA A O 1
ATOM 797 N N . GLY A 1 113 ? -4.288 -12.664 7.795 1.00 78.56 113 GLY A N 1
ATOM 798 C CA . GLY A 1 113 ? -4.007 -11.935 9.033 1.00 78.56 113 GLY A CA 1
ATOM 799 C C . GLY A 1 113 ? -4.850 -10.666 9.166 1.00 78.56 113 GLY A C 1
ATOM 800 O O . GLY A 1 113 ? -5.397 -10.395 10.236 1.00 78.56 113 GLY A O 1
ATOM 801 N N . LEU A 1 114 ? -5.029 -9.925 8.069 1.00 79.62 114 LEU A N 1
ATOM 802 C CA . LEU A 1 114 ? -5.904 -8.758 8.047 1.00 79.62 114 LEU A CA 1
ATOM 803 C C . LEU A 1 114 ? -7.371 -9.142 8.283 1.00 79.62 114 LEU A C 1
ATOM 805 O O . LEU A 1 114 ? -8.051 -8.495 9.078 1.00 79.62 114 LEU A O 1
ATOM 809 N N . PHE A 1 115 ? -7.849 -10.208 7.637 1.00 78.81 115 PHE A N 1
ATOM 810 C CA . PHE A 1 115 ? -9.210 -10.712 7.820 1.00 78.81 115 PHE A CA 1
ATOM 811 C C . PHE A 1 115 ? -9.483 -11.102 9.280 1.00 78.81 115 PHE A C 1
ATOM 813 O O . PHE A 1 115 ? -10.534 -10.753 9.822 1.00 78.81 115 PHE A O 1
ATOM 820 N N . LEU A 1 116 ? -8.521 -11.751 9.943 1.00 81.00 116 LEU A N 1
ATOM 821 C CA . LEU A 1 116 ? -8.616 -12.116 11.358 1.00 81.00 116 LEU A CA 1
ATOM 822 C C . LEU A 1 116 ? -8.713 -10.872 12.262 1.00 81.00 116 LEU A C 1
ATOM 824 O O . LEU A 1 116 ? -9.643 -10.762 13.059 1.00 81.00 116 LEU A O 1
ATOM 828 N N . VAL A 1 117 ? -7.818 -9.896 12.067 1.00 76.88 117 VAL A N 1
ATOM 829 C CA . VAL A 1 117 ? -7.798 -8.630 12.829 1.00 76.88 117 VAL A CA 1
ATOM 830 C C . VAL A 1 117 ? -9.081 -7.819 12.635 1.00 76.88 117 VAL A C 1
ATOM 832 O O . VAL A 1 117 ? -9.594 -7.212 13.580 1.00 76.88 117 VAL A O 1
ATOM 835 N N . CYS A 1 118 ? -9.607 -7.773 11.412 1.00 72.81 118 CYS A N 1
ATOM 836 C CA . CYS A 1 118 ? -10.848 -7.063 11.117 1.00 72.81 118 CYS A CA 1
ATOM 837 C C . CYS A 1 118 ? -12.074 -7.765 11.718 1.00 72.81 118 CYS A C 1
ATOM 839 O O . CYS A 1 118 ? -12.980 -7.076 12.189 1.00 72.81 118 CYS A O 1
ATOM 841 N N . SER A 1 119 ? -12.084 -9.099 11.757 1.00 73.06 119 SER A N 1
ATOM 842 C CA . SER A 1 119 ? -13.188 -9.879 12.333 1.00 73.06 119 SER A CA 1
ATOM 843 C C . SER A 1 119 ? -13.298 -9.671 13.848 1.00 73.06 119 SER A C 1
ATOM 845 O O . SER A 1 119 ? -14.368 -9.316 14.340 1.00 73.06 119 SER A O 1
ATOM 847 N N . GLU A 1 120 ? -12.181 -9.745 14.583 1.00 72.25 120 GLU A N 1
ATOM 848 C CA . GLU A 1 120 ? -12.177 -9.530 16.043 1.00 72.25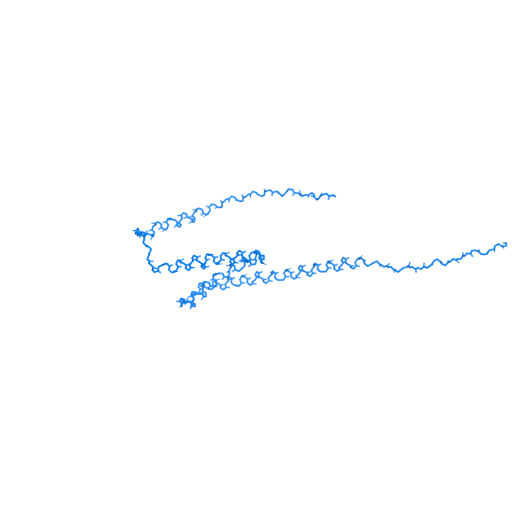 120 GLU A CA 1
ATOM 849 C C . GLU A 1 120 ? -12.624 -8.114 16.442 1.00 72.25 120 GLU A C 1
ATOM 851 O O . GLU A 1 120 ? -13.264 -7.910 17.479 1.00 72.25 120 GLU A O 1
ATOM 856 N N . ARG A 1 121 ? -12.314 -7.109 15.613 1.00 67.69 121 ARG A N 1
ATOM 857 C CA . ARG A 1 121 ? -12.744 -5.723 15.851 1.00 67.69 121 ARG A CA 1
ATOM 858 C C . ARG A 1 121 ? -14.242 -5.531 15.662 1.00 67.69 121 ARG A C 1
ATOM 860 O O . ARG A 1 121 ? -14.845 -4.832 16.475 1.00 67.69 121 ARG A O 1
ATOM 867 N N . GLY A 1 122 ? -14.831 -6.143 14.633 1.00 66.50 122 GLY A N 1
ATOM 868 C CA . GLY A 1 122 ? -16.277 -6.087 14.404 1.00 66.50 122 GLY A CA 1
ATOM 869 C C . GLY A 1 122 ? -17.053 -6.661 15.590 1.00 66.50 122 GLY A C 1
ATOM 870 O O . GLY A 1 122 ? -17.997 -6.040 16.087 1.00 66.50 122 GLY A O 1
ATOM 871 N N . ASP A 1 123 ? -16.583 -7.785 16.124 1.00 71.25 123 ASP A N 1
ATOM 872 C CA . ASP A 1 123 ? -17.196 -8.435 17.282 1.00 71.25 123 ASP A CA 1
ATOM 873 C C . ASP A 1 123 ? -17.060 -7.584 18.556 1.00 71.25 123 ASP A C 1
ATOM 875 O O . ASP A 1 123 ? -18.032 -7.392 19.300 1.00 71.25 123 ASP A O 1
ATOM 879 N N . ALA A 1 124 ? -15.882 -6.993 18.786 1.00 72.75 124 ALA A N 1
ATOM 880 C CA . ALA A 1 124 ? -15.627 -6.130 19.938 1.00 72.75 124 ALA A CA 1
ATOM 881 C C . ALA A 1 124 ? -16.441 -4.822 19.905 1.00 72.75 124 ALA A C 1
ATOM 883 O O . ALA A 1 124 ? -16.975 -4.398 20.937 1.00 72.75 124 ALA A O 1
ATOM 884 N N . GLU A 1 125 ? -16.566 -4.183 18.740 1.00 75.81 125 GLU A N 1
ATOM 885 C CA . GLU A 1 125 ? -17.334 -2.945 18.569 1.00 75.81 125 GLU A CA 1
ATOM 886 C C . GLU A 1 125 ? -18.833 -3.182 18.803 1.00 75.81 125 GLU A C 1
ATOM 888 O O . GLU A 1 125 ? -19.484 -2.437 19.548 1.00 75.81 125 GLU A O 1
ATOM 893 N N . THR A 1 126 ? -19.358 -4.284 18.265 1.00 72.25 126 THR A N 1
ATOM 894 C CA . THR A 1 126 ? -20.756 -4.696 18.447 1.00 72.25 126 THR A CA 1
ATOM 895 C C . THR A 1 126 ? -21.049 -5.000 19.918 1.00 72.25 126 THR A C 1
ATOM 897 O O . THR A 1 126 ? -22.030 -4.500 20.484 1.00 72.25 126 THR A O 1
ATOM 900 N N . ALA A 1 127 ? -20.161 -5.738 20.593 1.00 77.50 127 ALA A N 1
ATOM 901 C CA . ALA A 1 127 ? -20.280 -6.027 22.021 1.00 77.50 127 ALA A CA 1
ATOM 902 C C . ALA A 1 127 ? -20.229 -4.751 22.886 1.00 77.50 127 ALA A C 1
ATOM 904 O O . ALA A 1 127 ? -21.021 -4.595 23.827 1.00 77.50 127 ALA A O 1
ATOM 905 N N . ALA A 1 128 ? -19.345 -3.805 22.558 1.00 79.25 128 ALA A N 1
ATOM 906 C CA . ALA A 1 128 ? -19.222 -2.531 23.263 1.00 79.25 128 ALA A CA 1
ATOM 907 C C . ALA A 1 128 ? -20.462 -1.636 23.078 1.00 79.25 128 ALA A C 1
ATOM 909 O O . ALA A 1 128 ? -20.937 -1.026 24.048 1.00 79.25 128 ALA A O 1
ATOM 910 N N . LEU A 1 129 ? -21.029 -1.591 21.868 1.00 78.50 129 LEU A N 1
ATOM 911 C CA . LEU A 1 129 ? -22.271 -0.875 21.574 1.00 78.50 129 LEU A CA 1
ATOM 912 C C . LEU A 1 129 ? -23.441 -1.457 22.377 1.00 78.50 129 LEU A C 1
ATOM 914 O O . LEU A 1 129 ? -24.142 -0.714 23.072 1.00 78.50 129 LEU A O 1
ATOM 918 N N . VAL A 1 130 ? -23.608 -2.783 22.361 1.00 83.75 130 VAL A N 1
ATOM 919 C CA . VAL A 1 130 ? -24.655 -3.486 23.121 1.00 83.75 130 VAL A CA 1
ATOM 920 C C . VAL A 1 130 ? -24.520 -3.207 24.619 1.00 83.75 130 VAL A C 1
ATOM 922 O O . VAL A 1 130 ? -25.507 -2.882 25.289 1.00 83.75 130 VAL A O 1
ATOM 925 N N . ALA A 1 131 ? -23.299 -3.247 25.160 1.00 84.81 131 ALA A N 1
ATOM 926 C CA . ALA A 1 131 ? -23.047 -2.915 26.559 1.00 84.81 131 ALA A CA 1
ATOM 927 C C . ALA A 1 131 ? -23.416 -1.456 26.891 1.00 84.81 131 ALA A C 1
ATOM 929 O O . ALA A 1 131 ? -23.993 -1.190 27.955 1.00 84.81 131 ALA A O 1
ATOM 930 N N . ARG A 1 132 ? -23.127 -0.510 25.987 1.00 84.38 132 ARG A N 1
ATOM 931 C CA . ARG A 1 132 ? -23.451 0.916 26.148 1.00 84.38 132 ARG A CA 1
ATOM 932 C C . ARG A 1 132 ? -24.959 1.163 26.095 1.00 84.38 132 ARG A C 1
ATOM 934 O O . ARG A 1 132 ? -25.483 1.822 26.995 1.00 84.38 132 ARG A O 1
ATOM 941 N N . VAL A 1 133 ? -25.662 0.571 25.130 1.00 85.00 133 VAL A N 1
ATOM 942 C CA . VAL A 1 133 ? -27.131 0.633 25.016 1.00 85.00 133 VAL A CA 1
ATOM 943 C C . VAL A 1 133 ? -27.791 0.048 26.264 1.00 85.00 133 VAL A C 1
ATOM 945 O O . VAL A 1 133 ? -28.626 0.706 26.888 1.00 85.00 133 VAL A O 1
ATOM 948 N N . ARG A 1 134 ? -27.353 -1.136 26.714 1.00 90.44 134 ARG A N 1
ATOM 949 C CA . ARG A 1 134 ? -27.875 -1.775 27.934 1.00 90.44 134 ARG A CA 1
ATOM 950 C C . ARG A 1 134 ? -27.687 -0.896 29.171 1.00 90.44 134 ARG A C 1
ATOM 952 O O . ARG A 1 134 ? -28.564 -0.847 30.035 1.00 90.44 134 ARG A O 1
ATOM 959 N N . ARG A 1 135 ? -26.554 -0.193 29.269 1.00 87.44 135 ARG A N 1
ATOM 960 C CA . ARG A 1 135 ? -26.258 0.726 30.379 1.00 87.44 135 ARG A CA 1
ATOM 961 C C . ARG A 1 135 ? -27.186 1.945 30.364 1.00 87.44 135 ARG A C 1
ATOM 963 O O . ARG A 1 135 ? -27.706 2.305 31.417 1.00 87.44 135 ARG A O 1
ATOM 970 N N . VAL A 1 136 ? -27.439 2.528 29.190 1.00 84.75 136 VAL A N 1
ATOM 971 C CA . VAL A 1 136 ? -28.366 3.663 29.023 1.00 84.75 136 VAL A CA 1
ATOM 972 C C . VAL A 1 136 ? -29.804 3.257 29.350 1.00 84.75 136 VAL A C 1
ATOM 974 O O . VAL A 1 136 ? -30.479 3.965 30.096 1.00 84.75 136 VAL A O 1
ATOM 977 N N . LEU A 1 137 ? -30.257 2.096 28.871 1.00 83.75 137 LEU A N 1
ATOM 978 C CA . LEU A 1 137 ? -31.595 1.578 29.172 1.00 83.75 137 LEU A CA 1
ATOM 979 C C . LEU A 1 137 ? -31.782 1.312 30.672 1.00 83.75 137 LEU A C 1
ATOM 981 O O . LEU A 1 137 ? -32.780 1.744 31.248 1.00 83.75 137 LEU A O 1
ATOM 985 N N . ARG A 1 138 ? -30.798 0.692 31.343 1.00 83.69 138 ARG A N 1
ATOM 986 C CA . ARG A 1 138 ? -30.828 0.519 32.809 1.00 83.69 138 ARG A CA 1
ATOM 987 C C . ARG A 1 138 ? -30.850 1.849 33.561 1.00 83.69 138 ARG A C 1
ATOM 989 O O . ARG A 1 138 ? -31.551 1.958 34.561 1.00 83.69 138 ARG A O 1
ATOM 996 N N . ALA A 1 139 ? -30.099 2.848 33.101 1.00 78.62 139 ALA A N 1
ATOM 997 C CA . ALA A 1 139 ? -30.096 4.172 33.719 1.00 78.62 139 ALA A CA 1
ATOM 998 C C . ALA A 1 139 ? -31.458 4.875 33.567 1.00 78.62 139 ALA A C 1
ATOM 1000 O O . ALA A 1 139 ? -31.951 5.454 34.530 1.00 78.62 139 ALA A O 1
ATOM 1001 N N . ARG A 1 140 ? -32.096 4.758 32.394 1.00 72.75 140 ARG A N 1
ATOM 1002 C CA . ARG A 1 140 ? -33.431 5.313 32.108 1.00 72.75 140 ARG A CA 1
ATOM 1003 C C . ARG A 1 140 ? -34.560 4.618 32.876 1.00 72.75 140 ARG A C 1
ATOM 1005 O O . ARG A 1 140 ? -35.474 5.294 33.335 1.00 72.75 140 ARG A O 1
ATOM 1012 N N . MET A 1 141 ? -34.501 3.298 33.068 1.00 65.44 141 MET A N 1
ATOM 1013 C CA . MET A 1 141 ? -35.511 2.575 33.866 1.00 65.44 141 MET A CA 1
ATOM 1014 C C . MET A 1 141 ? -35.467 2.947 35.351 1.00 65.44 141 MET A C 1
ATOM 1016 O O . MET A 1 141 ? -36.484 2.886 36.031 1.00 65.44 141 MET A O 1
ATOM 1020 N N . ARG A 1 142 ? -34.309 3.385 35.857 1.00 60.31 142 ARG A N 1
ATOM 1021 C CA . ARG A 1 142 ? -34.143 3.806 37.254 1.00 60.31 142 ARG A CA 1
ATOM 1022 C C . ARG A 1 142 ? -34.764 5.176 37.560 1.00 60.31 142 ARG A C 1
ATOM 1024 O O . ARG A 1 142 ? -34.896 5.524 38.727 1.00 60.31 142 ARG A O 1
ATOM 1031 N N . THR A 1 143 ? -35.133 5.942 36.532 1.00 58.97 143 THR A N 1
ATOM 1032 C CA . THR A 1 143 ? -35.713 7.288 36.665 1.00 58.97 143 THR A CA 1
ATOM 1033 C C . THR A 1 143 ? -37.222 7.337 36.442 1.00 58.97 143 THR A C 1
ATOM 1035 O O . THR A 1 143 ? -37.756 8.435 36.363 1.00 58.97 143 THR A O 1
ATOM 1038 N N . VAL A 1 144 ? -37.923 6.201 36.331 1.00 55.25 144 VAL A N 1
ATOM 1039 C CA . VAL A 1 144 ? -39.395 6.196 36.362 1.00 55.25 144 VAL A CA 1
ATOM 1040 C C . VAL A 1 144 ? -39.817 6.347 37.828 1.00 55.25 144 VAL A C 1
ATOM 1042 O O . VAL A 1 144 ? -39.655 5.396 38.594 1.00 55.25 144 VAL A O 1
ATOM 1045 N N . PRO A 1 145 ? -40.310 7.520 38.271 1.00 55.16 145 PRO A N 1
ATOM 1046 C CA . PRO A 1 145 ? -40.804 7.669 39.626 1.00 55.16 145 PRO A CA 1
ATOM 1047 C C . PRO A 1 145 ? -42.146 6.942 39.684 1.00 55.16 145 PRO A C 1
ATOM 1049 O O . PRO A 1 145 ? -43.064 7.282 38.934 1.00 55.16 145 PRO A O 1
ATOM 1052 N N . SER A 1 146 ? -42.272 5.957 40.572 1.00 58.47 146 SER A N 1
ATOM 1053 C CA . SER A 1 146 ? -43.559 5.376 40.959 1.00 58.47 146 SER A CA 1
ATOM 1054 C C . SER A 1 146 ? -44.427 6.463 41.589 1.00 58.47 146 SER A C 1
ATOM 1056 O O . SER A 1 146 ? -44.444 6.654 42.803 1.00 58.47 146 SER A O 1
ATOM 1058 N N . ARG A 1 147 ? -45.128 7.229 40.755 1.00 54.94 147 ARG A N 1
ATOM 1059 C CA . ARG A 1 147 ? -46.101 8.232 41.179 1.00 54.94 147 ARG A CA 1
ATOM 1060 C C . ARG A 1 147 ? -47.462 7.551 41.323 1.00 54.94 147 ARG A C 1
ATOM 1062 O O . ARG A 1 147 ? -48.397 7.843 40.591 1.00 54.94 147 ARG A O 1
ATOM 1069 N N . THR A 1 148 ? -47.555 6.627 42.275 1.00 56.94 148 THR A N 1
ATOM 1070 C CA . THR A 1 148 ? -48.815 5.958 42.622 1.00 56.94 148 THR A CA 1
ATOM 1071 C C . THR A 1 148 ? -48.886 5.763 44.127 1.00 56.94 148 THR A C 1
ATOM 1073 O O . THR A 1 148 ? -48.587 4.698 44.648 1.00 56.94 148 THR A O 1
ATOM 1076 N N . SER A 1 149 ? -49.230 6.839 44.831 1.00 55.19 149 SER A N 1
ATOM 1077 C CA . SER A 1 149 ? -49.927 6.831 46.127 1.00 55.19 149 SER A CA 1
ATOM 1078 C C . SER A 1 149 ? -50.394 8.259 46.420 1.00 55.19 149 SER A C 1
ATOM 1080 O O . SER A 1 149 ? -49.973 8.898 47.376 1.00 55.19 149 SER A O 1
ATOM 1082 N N . PHE A 1 150 ? -51.227 8.795 45.525 1.00 52.34 150 PHE A N 1
ATOM 1083 C CA . PHE A 1 150 ? -52.119 9.905 45.847 1.00 52.34 150 PHE A CA 1
ATOM 1084 C C . PHE A 1 150 ? -53.408 9.259 46.359 1.00 52.34 150 PHE A C 1
ATOM 1086 O O . PHE A 1 150 ? -54.334 9.014 45.591 1.00 52.34 150 PHE A O 1
ATOM 1093 N N . LEU A 1 151 ? -53.413 8.868 47.634 1.00 53.81 151 LEU A N 1
ATOM 1094 C CA . LEU A 1 151 ? -54.640 8.527 48.344 1.00 53.81 151 LEU A CA 1
ATOM 1095 C C . LEU A 1 151 ? -54.931 9.653 49.332 1.00 53.81 151 LEU A C 1
ATOM 1097 O O . LEU A 1 151 ? -54.076 10.070 50.109 1.00 53.81 151 LEU A O 1
ATOM 1101 N N . LEU A 1 152 ? -56.135 10.184 49.171 1.00 56.84 152 LEU A N 1
ATOM 1102 C CA . LEU A 1 152 ? -56.712 11.356 49.809 1.00 56.84 152 LEU A CA 1
ATOM 1103 C C . LEU A 1 152 ? -56.706 11.264 51.346 1.00 56.84 152 LEU A C 1
ATOM 1105 O O . LEU A 1 152 ? -56.895 10.173 51.885 1.00 56.84 152 LEU A O 1
ATOM 1109 N N . PRO A 1 153 ? -56.606 12.396 52.066 1.00 50.72 153 PRO A N 1
ATOM 1110 C CA . PRO A 1 153 ? -56.986 12.445 53.468 1.00 50.72 153 PRO A CA 1
ATOM 1111 C C . PRO A 1 153 ? -58.518 12.399 53.540 1.00 50.72 153 PRO A C 1
ATOM 1113 O O . PRO A 1 153 ? -59.185 13.374 53.194 1.00 50.72 153 PRO A O 1
ATOM 1116 N N . VAL A 1 154 ? -59.096 11.269 53.954 1.00 63.78 154 VAL A N 1
ATOM 1117 C CA . VAL A 1 154 ? -60.504 11.259 54.367 1.00 63.78 154 VAL A CA 1
ATOM 1118 C C . VAL A 1 154 ? -60.561 11.916 55.745 1.00 63.78 154 VAL A C 1
ATOM 1120 O O . VAL A 1 154 ? -59.957 11.454 56.712 1.00 63.78 154 VAL A O 1
ATOM 1123 N N . SER A 1 155 ? -61.191 13.083 55.793 1.00 53.75 155 SER A N 1
ATOM 1124 C CA . SER A 1 155 ? -61.416 13.852 57.005 1.00 53.75 155 SER A CA 1
ATOM 1125 C C . SER A 1 155 ? -62.507 13.179 57.836 1.00 53.75 155 SER A C 1
ATOM 1127 O O . SER A 1 155 ? -63.689 13.317 57.529 1.00 53.75 155 SER A O 1
ATOM 1129 N N . GLU A 1 156 ? -62.137 12.498 58.912 1.00 53.69 156 GLU A N 1
ATOM 1130 C CA . GLU A 1 156 ? -63.064 12.239 60.018 1.00 53.69 156 GLU A CA 1
ATOM 1131 C C . GLU A 1 156 ? -62.972 13.431 60.975 1.00 53.69 156 GLU A C 1
ATOM 1133 O O . GLU A 1 156 ? -62.202 13.472 61.934 1.00 53.69 156 GLU A O 1
ATOM 1138 N N . THR A 1 157 ? -63.708 14.482 60.618 1.00 56.91 157 THR A N 1
ATOM 1139 C CA . THR A 1 157 ? -63.931 15.661 61.446 1.00 56.91 157 THR A CA 1
ATOM 1140 C C . THR A 1 157 ? -64.873 15.271 62.576 1.00 56.91 157 THR A C 1
ATOM 1142 O O . THR A 1 157 ? -66.025 14.911 62.339 1.00 56.91 157 THR A O 1
ATOM 1145 N N . GLY A 1 158 ? -64.365 15.353 63.806 1.00 52.16 158 GLY A N 1
ATOM 1146 C CA . GLY A 1 158 ? -65.132 15.152 65.026 1.00 52.16 158 GLY A CA 1
ATOM 1147 C C . GLY A 1 158 ? -66.437 15.948 65.030 1.00 52.16 158 GLY A C 1
ATOM 1148 O O . GLY A 1 158 ? -66.444 17.172 64.889 1.00 52.16 158 GLY A O 1
ATOM 1149 N N . LYS A 1 159 ? -67.541 15.230 65.233 1.00 47.31 159 LYS A N 1
ATOM 1150 C CA . LYS A 1 159 ? -68.822 15.787 65.654 1.00 47.31 159 LYS A CA 1
ATOM 1151 C C . LYS A 1 159 ? -69.038 15.460 67.132 1.00 47.31 159 LYS A C 1
ATOM 1153 O O . LYS A 1 159 ? -69.182 14.299 67.481 1.00 47.31 159 LYS A O 1
ATOM 1158 N N . HIS A 1 160 ? -69.067 16.534 67.922 1.00 45.16 160 HIS A N 1
ATOM 1159 C CA . HIS A 1 160 ? -69.902 16.791 69.104 1.00 45.16 160 HIS A CA 1
ATOM 1160 C C . HIS A 1 160 ? -69.923 15.711 70.203 1.00 45.16 160 HIS A C 1
ATOM 1162 O O . HIS A 1 160 ? -70.485 14.640 70.040 1.00 45.16 160 HIS A O 1
ATOM 1168 N N . ALA A 1 161 ? -69.268 15.948 71.341 1.00 48.97 161 ALA A N 1
ATOM 1169 C CA . ALA A 1 161 ? -69.835 16.738 72.441 1.00 48.97 161 ALA A CA 1
ATOM 1170 C C . ALA A 1 161 ? -71.194 16.186 72.907 1.00 48.97 161 ALA A C 1
ATOM 1172 O O . ALA A 1 161 ? -72.242 16.641 72.452 1.00 48.97 161 ALA A O 1
ATOM 1173 N N . GLN A 1 162 ? -71.131 15.237 73.841 1.00 45.50 162 GLN A N 1
ATOM 1174 C CA . GLN A 1 162 ? -72.036 15.132 74.983 1.00 45.50 162 GLN A CA 1
ATOM 1175 C C . GLN A 1 162 ? -71.214 14.775 76.217 1.00 45.50 162 GLN A C 1
ATOM 1177 O O . GLN A 1 162 ? -70.261 13.978 76.060 1.00 45.50 162 GLN A O 1
#

Foldseek 3Di:
DDDPDDPDPPDPDPDDPPCVVVVVVVVVVCCVVVDDPDDPDDPPVCVVVVCCCCVPVPVVVVVVLVVCVVVDPPVVSVLVVLLVLVVVLVCCCPVVVDDDDPVSCVNVVSVVVSVVVVVVVVVVVVVVVVVVVVVVVVVVVVPPPPPPDPDDPPDPDDDDDD